Protein AF-A0A938EB25-F1 (afdb_monomer)

Foldseek 3Di:
DDDDDDDPDDDDDADPPRCVVVVVVVVLVVLVVVCVVVVHDSLVSQLLVFAAAQAADPVLQGDHDGCSLVVSVVVCVVVVNDDPPVSNPDDRHDDDDPSCPPVRVVRGDHNPVPD

Nearest PDB structures (foldseek):
  3hrd-assembly1_E  TM=9.173E-01  e=2.793E-02  Eubacterium barkeri
  6ac4-assembly1_A  TM=7.997E-01  e=2.324E+00  Rattus norvegicus

Structure (mmCIF, N/CA/C/O backbone):
data_AF-A0A938EB25-F1
#
_entry.id   AF-A0A938EB25-F1
#
loop_
_atom_site.group_PDB
_atom_site.id
_atom_site.type_symbol
_atom_site.label_atom_id
_atom_site.label_alt_id
_atom_site.label_comp_id
_atom_site.label_asym_id
_atom_site.label_entity_id
_atom_site.label_seq_id
_atom_site.pdbx_PDB_ins_code
_atom_site.Cartn_x
_atom_site.Cartn_y
_atom_site.Cartn_z
_atom_site.occupancy
_atom_site.B_iso_or_equiv
_atom_site.auth_seq_id
_atom_site.auth_comp_id
_atom_site.auth_asym_id
_atom_site.auth_atom_id
_atom_site.pdbx_PDB_model_num
ATOM 1 N N . ASP A 1 1 ? 1.869 -4.346 -18.289 1.00 83.69 1 ASP A N 1
ATOM 2 C CA . ASP A 1 1 ? 2.468 -3.719 -19.485 1.00 83.69 1 ASP A CA 1
ATOM 3 C C . ASP A 1 1 ? 2.399 -2.208 -19.416 1.00 83.69 1 ASP A C 1
ATOM 5 O O . ASP A 1 1 ? 1.476 -1.669 -18.815 1.00 83.69 1 ASP A O 1
ATOM 9 N N . GLY A 1 2 ? 3.382 -1.531 -20.004 1.00 86.81 2 GLY A N 1
ATOM 10 C CA . GLY A 1 2 ? 3.426 -0.075 -20.105 1.00 86.81 2 GLY A CA 1
ATOM 11 C C . GLY A 1 2 ? 3.926 0.334 -21.485 1.00 86.81 2 GLY A C 1
ATOM 12 O O . GLY A 1 2 ? 4.843 -0.287 -22.016 1.00 86.81 2 GLY A O 1
ATOM 13 N N . TYR A 1 3 ? 3.323 1.371 -22.063 1.00 91.50 3 TYR A N 1
ATOM 14 C CA . TYR A 1 3 ? 3.666 1.880 -23.391 1.00 91.50 3 TYR A CA 1
ATOM 15 C C . TYR A 1 3 ? 4.070 3.348 -23.297 1.00 91.50 3 TYR A C 1
ATOM 17 O O . TYR A 1 3 ? 3.422 4.133 -22.604 1.00 91.50 3 TYR A O 1
ATOM 25 N N . VAL A 1 4 ? 5.119 3.728 -24.025 1.00 90.19 4 VAL A N 1
ATOM 26 C CA . VAL A 1 4 ? 5.523 5.129 -24.179 1.00 90.19 4 VAL A CA 1
ATOM 27 C C . VAL A 1 4 ? 4.975 5.633 -25.506 1.00 90.19 4 VAL A C 1
ATOM 29 O O . VAL A 1 4 ? 5.327 5.117 -26.564 1.00 90.19 4 VAL A O 1
ATOM 32 N N . VAL A 1 5 ? 4.100 6.636 -25.451 1.00 91.56 5 VAL A N 1
ATOM 33 C CA . VAL A 1 5 ? 3.446 7.197 -26.638 1.00 91.56 5 VAL A CA 1
ATOM 34 C C . VAL A 1 5 ? 4.033 8.569 -26.935 1.00 91.56 5 VAL A C 1
ATOM 36 O O . VAL A 1 5 ? 3.928 9.492 -26.127 1.00 91.56 5 VAL A O 1
ATOM 39 N N . PHE A 1 6 ? 4.646 8.708 -28.110 1.00 91.69 6 PHE A N 1
ATOM 40 C CA . PHE A 1 6 ? 5.127 9.996 -28.597 1.00 91.69 6 PHE A CA 1
ATOM 41 C C . PHE A 1 6 ? 3.947 10.873 -29.038 1.00 91.69 6 PHE A C 1
ATOM 43 O O . PHE A 1 6 ? 3.029 10.404 -29.708 1.00 91.69 6 PHE A O 1
ATOM 50 N N . THR A 1 7 ? 3.970 12.155 -28.671 1.00 93.44 7 THR A N 1
ATOM 51 C CA . THR A 1 7 ? 2.941 13.130 -29.064 1.00 93.44 7 THR A CA 1
ATOM 52 C C . THR A 1 7 ? 3.598 14.430 -29.516 1.00 93.44 7 THR A C 1
ATOM 54 O O . THR A 1 7 ? 4.749 14.687 -29.182 1.00 93.44 7 THR A O 1
ATOM 57 N N . ASN A 1 8 ? 2.853 15.297 -30.205 1.00 96.12 8 ASN A N 1
ATOM 58 C CA . ASN A 1 8 ? 3.338 16.610 -30.659 1.00 96.12 8 ASN A CA 1
ATOM 59 C C . ASN A 1 8 ? 3.528 17.643 -29.523 1.00 96.12 8 ASN A C 1
ATOM 61 O O . ASN A 1 8 ? 3.598 18.842 -29.782 1.00 96.12 8 ASN A O 1
ATOM 65 N N . ARG A 1 9 ? 3.552 17.212 -28.256 1.00 91.38 9 ARG A N 1
ATOM 66 C CA . ARG A 1 9 ? 3.835 18.078 -27.103 1.00 91.38 9 ARG A CA 1
ATOM 67 C C . ARG A 1 9 ? 5.333 18.103 -26.807 1.00 91.38 9 ARG A C 1
ATOM 69 O O . ARG A 1 9 ? 6.066 17.199 -27.198 1.00 91.38 9 ARG A O 1
ATOM 76 N N . VAL A 1 10 ? 5.774 19.132 -26.079 1.00 90.62 10 VAL A N 1
ATOM 77 C CA . VAL A 1 10 ? 7.162 19.234 -25.600 1.00 90.62 10 VAL A CA 1
ATOM 78 C C . VAL A 1 10 ? 7.532 17.956 -24.825 1.00 90.62 10 VAL A C 1
ATOM 80 O O . VAL A 1 10 ? 6.744 17.536 -23.969 1.00 90.62 10 VAL A O 1
ATOM 83 N N . PRO A 1 11 ? 8.695 17.332 -25.105 1.00 86.69 11 PRO A N 1
ATOM 84 C CA . PRO A 1 11 ? 9.125 16.120 -24.417 1.00 86.69 11 PRO A CA 1
ATOM 85 C C . PRO A 1 11 ? 9.117 16.290 -22.897 1.00 86.69 11 PRO A C 1
ATOM 87 O O . PRO A 1 11 ? 9.643 17.263 -22.360 1.00 86.69 11 PRO A O 1
ATOM 90 N N . THR A 1 12 ? 8.503 15.334 -22.201 1.00 86.81 12 THR A N 1
ATOM 91 C CA . THR A 1 12 ? 8.465 15.323 -20.734 1.00 86.81 12 THR A CA 1
ATOM 92 C C . THR A 1 12 ? 9.771 14.754 -20.182 1.00 86.81 12 THR A C 1
ATOM 94 O O . THR A 1 12 ? 10.339 13.825 -20.755 1.00 86.81 12 THR A O 1
ATOM 97 N N . THR A 1 13 ? 10.249 15.310 -19.069 1.00 87.44 13 THR A N 1
ATOM 98 C CA . THR A 1 13 ? 11.469 14.865 -18.379 1.00 87.44 13 THR A CA 1
ATOM 99 C C . THR A 1 13 ? 11.124 14.205 -17.040 1.00 87.44 13 THR A C 1
ATOM 101 O O . THR A 1 13 ? 9.959 14.147 -16.639 1.00 87.44 13 THR A O 1
ATOM 104 N N . ALA A 1 14 ? 12.132 13.681 -16.338 1.00 89.12 14 ALA A N 1
ATOM 105 C CA . ALA A 1 14 ? 11.934 13.094 -15.020 1.00 89.12 14 ALA A CA 1
ATOM 106 C C . ALA A 1 14 ? 11.386 14.125 -14.017 1.00 89.12 14 ALA A C 1
ATOM 108 O O . ALA A 1 14 ? 11.942 15.207 -13.840 1.00 89.12 14 ALA A O 1
ATOM 109 N N . MET A 1 15 ? 10.319 13.746 -13.314 1.00 89.62 15 MET A N 1
ATOM 110 C CA . MET A 1 15 ? 9.805 14.464 -12.148 1.00 89.62 15 MET A CA 1
ATOM 111 C C . MET A 1 15 ? 10.085 13.666 -10.873 1.00 89.62 15 MET A C 1
ATOM 113 O O . MET A 1 15 ? 10.393 12.471 -10.923 1.00 89.62 15 MET A O 1
ATOM 117 N N . ARG A 1 16 ? 9.958 14.319 -9.710 1.00 91.50 16 ARG A N 1
ATOM 118 C CA . ARG A 1 16 ? 10.127 13.667 -8.405 1.00 91.50 16 ARG A CA 1
ATOM 119 C C . ARG A 1 16 ? 9.249 12.413 -8.322 1.00 91.50 16 ARG A C 1
ATOM 121 O O . ARG A 1 16 ? 8.044 12.482 -8.543 1.00 91.50 16 ARG A O 1
ATOM 128 N N . GLY A 1 17 ? 9.872 11.284 -7.990 1.00 86.06 17 GLY A N 1
ATOM 129 C CA . GLY A 1 17 ? 9.208 9.982 -7.926 1.00 86.06 17 GLY A CA 1
ATOM 130 C C . GLY A 1 17 ? 9.286 9.157 -9.212 1.00 86.06 17 GLY A C 1
ATOM 131 O O . GLY A 1 17 ? 8.803 8.038 -9.197 1.00 86.06 17 GLY A O 1
ATOM 132 N N . PHE A 1 18 ? 9.889 9.653 -10.303 1.00 89.81 18 PHE A N 1
ATOM 133 C CA . PHE A 1 18 ? 10.239 8.861 -11.499 1.00 89.81 18 PHE A CA 1
ATOM 134 C C . PHE A 1 18 ? 9.102 7.964 -12.039 1.00 89.81 18 PHE A C 1
ATOM 136 O O . PHE A 1 18 ? 9.317 6.811 -12.398 1.00 89.81 18 PHE A O 1
ATOM 143 N N . GLY A 1 19 ? 7.869 8.480 -12.075 1.00 86.19 19 GLY A N 1
ATOM 144 C CA . GLY A 1 19 ? 6.694 7.738 -12.554 1.00 86.19 19 GLY A CA 1
ATOM 145 C C . GLY A 1 19 ? 6.044 6.802 -11.526 1.00 86.19 19 GLY A C 1
ATOM 146 O O . GLY A 1 19 ? 4.935 6.335 -11.761 1.00 86.19 19 GLY A O 1
ATOM 147 N N . VAL A 1 20 ? 6.653 6.592 -10.354 1.00 89.38 20 VAL A N 1
ATOM 148 C CA . VAL A 1 20 ? 6.047 5.815 -9.259 1.00 89.38 20 VAL A CA 1
ATOM 149 C C . VAL A 1 20 ? 4.726 6.446 -8.825 1.00 89.38 20 VAL A C 1
ATOM 151 O O . VAL A 1 20 ? 3.741 5.742 -8.662 1.00 89.38 20 VAL A O 1
ATOM 154 N N . THR A 1 21 ? 4.656 7.776 -8.732 1.00 89.31 21 THR A N 1
ATOM 155 C CA . THR A 1 21 ? 3.455 8.488 -8.266 1.00 89.31 21 THR A CA 1
ATOM 156 C C . THR A 1 21 ? 2.212 8.201 -9.111 1.00 89.31 21 THR A C 1
ATOM 158 O O . THR A 1 21 ? 1.134 8.005 -8.554 1.00 89.31 21 THR A O 1
ATOM 161 N N . SER A 1 22 ? 2.329 8.160 -10.443 1.00 90.44 22 SER A N 1
ATOM 162 C CA . SER A 1 22 ? 1.181 7.896 -11.323 1.00 90.44 22 SER A CA 1
ATOM 163 C C . SER A 1 22 ? 0.715 6.444 -11.230 1.00 90.44 22 SER A C 1
ATOM 165 O O . SER A 1 22 ? -0.491 6.186 -11.235 1.00 90.44 22 SER A O 1
ATOM 167 N N . VAL A 1 23 ? 1.652 5.501 -11.094 1.00 91.25 23 VAL A N 1
ATOM 168 C CA . VAL A 1 23 ? 1.339 4.082 -10.886 1.00 91.25 23 VAL A CA 1
ATOM 169 C C . VAL A 1 23 ? 0.699 3.877 -9.515 1.00 91.25 23 VAL A C 1
ATOM 171 O O . VAL A 1 23 ? -0.392 3.322 -9.441 1.00 91.25 23 VAL A O 1
ATOM 174 N N . SER A 1 24 ? 1.304 4.399 -8.444 1.00 90.25 24 SER A N 1
ATOM 175 C CA . SER A 1 24 ? 0.761 4.330 -7.084 1.00 90.25 24 SER A CA 1
ATOM 176 C C . SER A 1 24 ? -0.638 4.935 -7.000 1.00 90.25 24 SER A C 1
ATOM 178 O O .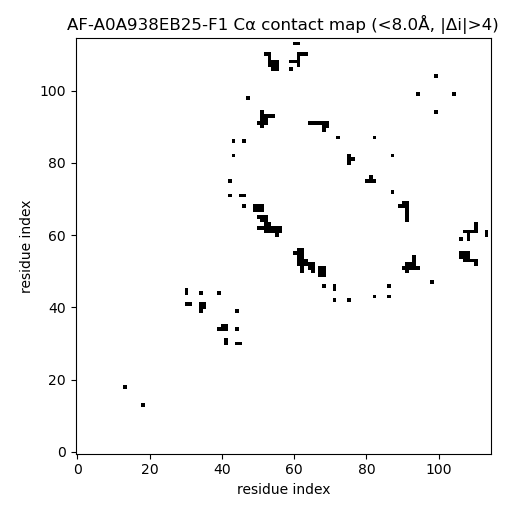 SER A 1 24 ? -1.530 4.305 -6.446 1.00 90.25 24 SER A O 1
ATOM 180 N N . PHE A 1 25 ? -0.875 6.105 -7.605 1.00 92.81 25 PHE A N 1
ATOM 181 C CA . PHE A 1 25 ? -2.210 6.707 -7.651 1.00 92.81 25 PHE A CA 1
ATOM 182 C C . PHE A 1 25 ? -3.232 5.807 -8.357 1.00 92.81 25 PHE A C 1
ATOM 184 O O . PHE A 1 25 ? -4.354 5.644 -7.875 1.00 92.81 25 PHE A O 1
ATOM 191 N N . SER A 1 26 ? -2.845 5.209 -9.487 1.00 92.94 26 SER A N 1
ATOM 192 C CA . SER A 1 26 ? -3.718 4.313 -10.250 1.00 92.94 26 SER A CA 1
ATOM 193 C C . SER A 1 26 ? -4.070 3.061 -9.442 1.00 92.94 26 SER A C 1
ATOM 195 O O . SER A 1 26 ? -5.244 2.698 -9.362 1.00 92.94 26 SER A O 1
AT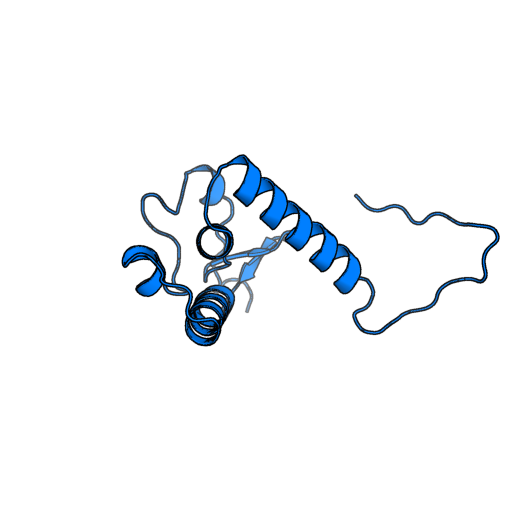OM 197 N N . THR A 1 27 ? -3.080 2.448 -8.788 1.00 92.94 27 THR A N 1
ATOM 198 C CA . THR A 1 27 ? -3.264 1.273 -7.926 1.00 92.94 27 THR A CA 1
ATOM 199 C C . THR A 1 27 ? -4.133 1.591 -6.710 1.00 92.94 27 THR A C 1
ATOM 201 O O . THR A 1 27 ? -5.097 0.876 -6.453 1.00 92.94 27 THR A O 1
ATOM 204 N N . GLU A 1 28 ? -3.863 2.683 -5.992 1.00 92.88 28 GLU A N 1
ATOM 205 C CA . GLU A 1 28 ? -4.656 3.090 -4.823 1.00 92.88 28 GLU A CA 1
ATOM 206 C C . GLU A 1 28 ? -6.105 3.417 -5.196 1.00 92.88 28 GLU A C 1
ATOM 208 O O . GLU A 1 28 ? -7.041 2.991 -4.519 1.00 92.88 28 GLU A O 1
ATOM 213 N N . THR A 1 29 ? -6.307 4.114 -6.318 1.00 95.00 29 THR A N 1
ATOM 214 C CA . THR A 1 29 ? -7.650 4.402 -6.838 1.00 95.00 29 THR A CA 1
ATOM 215 C C . THR A 1 29 ? -8.387 3.111 -7.182 1.00 95.00 29 THR A C 1
ATOM 217 O O . THR A 1 29 ? -9.575 2.980 -6.884 1.00 95.00 29 THR A O 1
ATOM 220 N N . HIS A 1 30 ? -7.698 2.147 -7.797 1.00 95.31 30 HIS A N 1
ATOM 221 C CA . HIS A 1 30 ? -8.274 0.845 -8.105 1.00 95.31 30 HIS A CA 1
ATOM 222 C C . HIS A 1 30 ? -8.670 0.088 -6.831 1.00 95.31 30 HIS A C 1
ATOM 224 O O . HIS A 1 30 ? -9.802 -0.379 -6.742 1.00 95.31 30 HIS A O 1
ATOM 230 N N . MET A 1 31 ? -7.801 0.044 -5.814 1.00 94.81 31 MET A N 1
ATOM 231 C CA . MET A 1 31 ? -8.118 -0.585 -4.526 1.00 94.81 31 MET A CA 1
ATOM 232 C C . MET A 1 31 ? -9.348 0.038 -3.864 1.00 94.81 31 MET A C 1
ATOM 234 O O . MET A 1 31 ? -10.234 -0.685 -3.418 1.00 94.81 31 MET A O 1
ATOM 238 N N . THR A 1 32 ? -9.450 1.370 -3.856 1.00 95.31 32 THR A N 1
ATOM 239 C CA . THR A 1 32 ? -10.630 2.068 -3.330 1.00 95.31 32 THR A CA 1
ATOM 240 C C . THR A 1 32 ? -11.905 1.702 -4.100 1.00 95.31 32 THR A C 1
ATOM 242 O O . THR A 1 32 ? -12.940 1.467 -3.481 1.00 95.31 32 THR A O 1
ATOM 245 N N . ARG A 1 33 ? -11.855 1.606 -5.436 1.00 96.06 33 ARG A N 1
ATOM 246 C CA . ARG A 1 33 ? -13.021 1.199 -6.243 1.00 96.06 33 ARG A CA 1
ATOM 247 C C . ARG A 1 33 ? -13.458 -0.232 -5.942 1.00 96.06 33 ARG A C 1
ATOM 249 O O . ARG A 1 33 ? -14.649 -0.464 -5.782 1.00 96.06 33 ARG A O 1
ATOM 256 N N . VAL A 1 34 ? -12.508 -1.160 -5.832 1.00 96.25 34 VAL A N 1
ATOM 257 C CA . VAL A 1 34 ? -12.791 -2.564 -5.494 1.00 96.25 34 VAL A CA 1
ATOM 258 C C . VAL A 1 34 ? -13.403 -2.677 -4.098 1.00 96.25 34 VAL A C 1
ATOM 260 O O . VAL A 1 34 ? -14.396 -3.376 -3.932 1.00 96.25 34 VAL A O 1
ATOM 263 N N . ALA A 1 35 ? -12.859 -1.965 -3.107 1.00 95.31 35 ALA A N 1
ATOM 264 C CA . ALA A 1 35 ? -13.410 -1.952 -1.753 1.00 95.31 35 ALA A CA 1
ATOM 265 C C . ALA A 1 35 ? -14.869 -1.461 -1.736 1.00 95.31 35 ALA A C 1
ATOM 267 O O . ALA A 1 35 ? -15.727 -2.116 -1.147 1.00 95.31 35 ALA A O 1
ATOM 268 N N . ASN A 1 36 ? -15.161 -0.371 -2.457 1.00 95.38 36 ASN A N 1
ATOM 269 C CA . ASN A 1 36 ? -16.518 0.166 -2.574 1.00 95.38 36 ASN A CA 1
ATOM 270 C C . ASN A 1 36 ? -17.485 -0.826 -3.239 1.00 95.38 36 ASN A C 1
ATOM 272 O O . ASN A 1 36 ? -18.601 -0.987 -2.758 1.00 95.38 36 ASN A O 1
ATOM 276 N N . GLU A 1 37 ? -17.063 -1.495 -4.316 1.00 96.44 37 GLU A N 1
ATOM 277 C CA . GLU A 1 37 ? -17.895 -2.479 -5.025 1.00 96.44 37 GLU A CA 1
ATOM 278 C C . GLU A 1 37 ? -18.201 -3.707 -4.156 1.00 96.44 37 GLU A C 1
ATOM 280 O O . GLU A 1 37 ? -19.310 -4.231 -4.169 1.00 96.44 37 GLU A O 1
ATOM 285 N N . LEU A 1 38 ? -17.227 -4.150 -3.357 1.00 94.69 38 LEU A N 1
ATOM 286 C CA . LEU A 1 38 ? -17.392 -5.274 -2.435 1.00 94.69 38 LEU A CA 1
ATOM 287 C C . LEU A 1 38 ? -18.106 -4.890 -1.128 1.00 94.69 38 LEU A C 1
ATOM 289 O O . LEU A 1 38 ? -18.384 -5.771 -0.315 1.00 94.69 38 LEU A O 1
ATOM 293 N N . GLY A 1 39 ? -18.376 -3.600 -0.898 1.00 94.12 39 GLY A N 1
ATOM 294 C CA . GLY A 1 39 ? -18.943 -3.100 0.357 1.00 94.12 39 GLY A CA 1
ATOM 295 C C . GLY A 1 39 ? -18.023 -3.291 1.570 1.00 94.12 39 GLY A C 1
ATOM 296 O O . GLY A 1 39 ? -18.509 -3.396 2.693 1.00 94.12 39 GLY A O 1
ATOM 297 N N . ILE A 1 40 ? -16.708 -3.374 1.348 1.00 93.25 40 ILE A N 1
ATOM 298 C CA . ILE A 1 40 ? -15.691 -3.544 2.395 1.00 93.25 40 ILE A CA 1
ATOM 299 C C . ILE A 1 40 ? -15.109 -2.172 2.738 1.00 93.25 40 ILE A C 1
ATOM 301 O O . ILE A 1 40 ? -14.880 -1.347 1.850 1.00 93.25 40 ILE A O 1
ATOM 305 N N . ASP A 1 41 ? -14.823 -1.930 4.018 1.00 93.75 41 ASP A N 1
ATOM 306 C CA . ASP A 1 41 ? -14.136 -0.712 4.437 1.00 93.75 41 ASP A CA 1
ATOM 307 C C . ASP A 1 41 ? -12.762 -0.571 3.753 1.00 93.75 41 ASP A C 1
ATOM 309 O O . ASP A 1 41 ? -12.006 -1.528 3.569 1.00 93.75 41 ASP A O 1
ATOM 313 N N . GLN A 1 42 ? -12.423 0.653 3.358 1.00 93.44 42 GLN A N 1
ATOM 314 C CA . GLN A 1 42 ? -11.226 0.917 2.566 1.00 93.44 42 GLN A CA 1
ATOM 315 C C . GLN A 1 42 ? -9.923 0.753 3.361 1.00 93.44 42 GLN A C 1
ATOM 317 O O . GLN A 1 42 ? -8.877 0.481 2.761 1.00 93.44 42 GLN A O 1
ATOM 322 N N . VAL A 1 43 ? -9.951 0.949 4.680 1.00 93.44 43 VAL A N 1
ATOM 323 C CA . VAL A 1 43 ? -8.797 0.734 5.562 1.00 93.44 43 VAL A CA 1
ATOM 324 C C . VAL A 1 43 ? -8.635 -0.759 5.828 1.00 93.44 43 VAL A C 1
ATOM 326 O O . VAL A 1 43 ? -7.530 -1.286 5.693 1.00 93.44 43 VAL A O 1
ATOM 329 N N . GLU A 1 44 ? -9.732 -1.467 6.094 1.00 93.06 44 GLU A N 1
ATOM 330 C CA . GLU A 1 44 ? -9.729 -2.928 6.236 1.00 93.06 44 GLU A CA 1
ATOM 331 C C . GLU A 1 44 ? -9.223 -3.628 4.971 1.00 93.06 44 GLU A C 1
ATOM 333 O O . GLU A 1 44 ? -8.367 -4.514 5.038 1.00 93.06 44 GLU A O 1
ATOM 338 N N . PHE A 1 45 ? -9.689 -3.189 3.798 1.00 94.12 45 PHE A N 1
ATOM 339 C CA . PHE A 1 45 ? -9.246 -3.730 2.518 1.00 94.12 45 PHE A CA 1
ATOM 340 C C . PHE A 1 45 ? -7.737 -3.536 2.317 1.00 94.12 45 PHE A C 1
ATOM 342 O O . PHE A 1 45 ? -7.051 -4.447 1.848 1.00 94.12 45 PHE A O 1
ATOM 349 N N . ARG A 1 46 ? -7.189 -2.387 2.728 1.00 94.12 46 ARG A N 1
ATOM 350 C CA . ARG A 1 46 ? -5.739 -2.143 2.696 1.00 94.12 46 ARG A CA 1
ATOM 351 C C . ARG A 1 46 ? -4.983 -3.035 3.672 1.00 94.12 46 ARG A C 1
ATOM 353 O O . ARG A 1 46 ? -3.958 -3.580 3.288 1.00 94.12 46 ARG A O 1
ATOM 360 N N . LEU A 1 47 ? -5.486 -3.240 4.889 1.00 93.62 47 LEU A N 1
ATOM 361 C CA . LEU A 1 47 ? -4.854 -4.133 5.870 1.00 93.62 47 LEU A CA 1
ATOM 362 C C . LEU A 1 47 ? -4.857 -5.594 5.412 1.00 93.62 47 LEU A C 1
ATOM 364 O O . LEU A 1 47 ? -3.864 -6.302 5.587 1.00 93.62 47 LEU A O 1
ATOM 368 N N . LYS A 1 48 ? -5.936 -6.038 4.762 1.00 91.06 48 LYS A N 1
ATOM 369 C CA . LYS A 1 48 ? -6.028 -7.384 4.187 1.00 91.06 48 LYS A CA 1
ATOM 370 C C . LYS A 1 48 ? -4.975 -7.622 3.098 1.00 91.06 48 LYS A C 1
ATOM 372 O O . LYS A 1 48 ? -4.385 -8.699 3.057 1.00 91.06 48 LYS A O 1
ATOM 377 N N . ASN A 1 49 ? -4.709 -6.611 2.270 1.00 91.62 49 ASN A N 1
ATOM 378 C CA . ASN A 1 49 ? -3.741 -6.667 1.167 1.00 91.62 49 ASN A CA 1
ATOM 379 C C . ASN A 1 49 ? -2.348 -6.107 1.524 1.00 91.62 49 ASN A C 1
ATOM 381 O O . ASN A 1 49 ? -1.483 -6.013 0.658 1.00 91.62 49 ASN A O 1
ATOM 385 N N . ALA A 1 50 ? -2.109 -5.715 2.779 1.00 92.44 50 ALA A N 1
ATOM 386 C CA . ALA A 1 50 ? -0.845 -5.118 3.197 1.00 92.44 50 ALA A CA 1
ATOM 387 C C . ALA A 1 50 ? 0.296 -6.142 3.161 1.00 92.44 50 ALA A C 1
ATOM 389 O O . ALA A 1 50 ? 0.131 -7.271 3.634 1.00 92.44 50 ALA A O 1
ATOM 390 N N . ASN A 1 51 ? 1.457 -5.717 2.653 1.00 91.44 51 ASN A N 1
ATOM 391 C CA . ASN A 1 51 ? 2.662 -6.543 2.583 1.00 91.44 51 ASN A CA 1
ATOM 392 C C . ASN A 1 51 ? 3.154 -6.948 3.978 1.00 91.44 51 ASN A C 1
ATOM 394 O O . ASN A 1 51 ? 3.133 -6.147 4.921 1.00 91.44 51 ASN A O 1
ATOM 398 N N . ARG A 1 52 ? 3.646 -8.181 4.078 1.00 91.31 52 ARG A N 1
ATOM 399 C CA . ARG A 1 52 ? 4.201 -8.794 5.287 1.00 91.31 52 ARG A CA 1
ATOM 400 C C . ARG A 1 52 ? 5.544 -9.452 5.001 1.00 91.31 52 ARG A C 1
ATOM 402 O O . ARG A 1 52 ? 5.959 -9.582 3.852 1.00 91.31 52 ARG A O 1
ATOM 409 N N . ILE A 1 53 ? 6.254 -9.812 6.062 1.00 91.44 53 ILE A N 1
ATOM 410 C CA . ILE A 1 53 ? 7.543 -10.500 5.957 1.00 91.44 53 ILE A CA 1
ATOM 411 C C . ILE A 1 53 ? 7.352 -11.801 5.165 1.00 91.44 53 ILE A C 1
ATOM 413 O O . ILE A 1 53 ? 6.449 -12.576 5.476 1.00 91.44 53 ILE A O 1
ATOM 417 N N . GLY A 1 54 ? 8.206 -12.028 4.165 1.00 88.12 54 GLY A N 1
ATOM 418 C CA . GLY A 1 54 ? 8.151 -13.203 3.285 1.00 88.12 54 GLY A CA 1
ATOM 419 C C . GLY A 1 54 ? 7.307 -13.025 2.022 1.00 88.12 54 GLY A C 1
ATOM 420 O O . GLY A 1 54 ? 7.458 -13.811 1.092 1.00 88.12 54 GLY A O 1
ATOM 421 N N . ASP A 1 55 ? 6.483 -11.978 1.930 1.00 89.31 55 ASP A N 1
ATOM 422 C CA . ASP A 1 55 ? 5.786 -11.659 0.680 1.00 89.31 55 ASP A CA 1
ATOM 423 C C . ASP A 1 55 ? 6.793 -11.298 -0.412 1.00 89.31 55 ASP A C 1
ATOM 425 O O . ASP A 1 55 ? 7.759 -10.579 -0.153 1.00 89.31 55 ASP A O 1
ATOM 429 N N . THR A 1 56 ? 6.557 -11.731 -1.649 1.00 89.75 56 THR A N 1
ATOM 430 C CA . THR A 1 56 ? 7.401 -11.330 -2.780 1.00 89.75 56 THR A CA 1
ATOM 431 C C . THR A 1 56 ? 6.849 -10.116 -3.518 1.00 89.75 56 THR A C 1
ATOM 433 O O . THR A 1 56 ? 5.661 -10.032 -3.829 1.00 89.75 56 THR A O 1
ATOM 436 N N . SER A 1 57 ? 7.737 -9.190 -3.873 1.00 87.56 57 SER A N 1
ATOM 437 C CA . SER A 1 57 ? 7.463 -8.155 -4.873 1.00 87.56 57 SER A CA 1
ATOM 438 C C . SER A 1 57 ? 7.206 -8.771 -6.262 1.00 87.56 57 SER A C 1
ATOM 44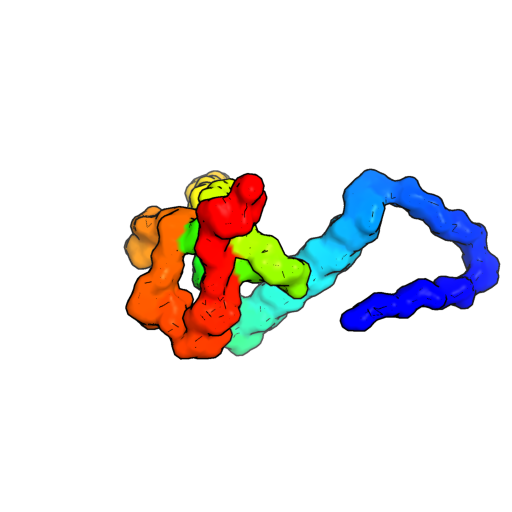0 O O . SER A 1 57 ? 7.587 -9.918 -6.503 1.00 87.56 57 SER A O 1
ATOM 442 N N . PRO A 1 58 ? 6.663 -8.012 -7.236 1.00 84.62 58 PRO A N 1
ATOM 443 C CA . PRO A 1 58 ? 6.458 -8.504 -8.606 1.00 84.62 58 PRO A CA 1
ATOM 444 C C . PRO A 1 58 ? 7.729 -9.013 -9.307 1.00 84.62 58 PRO A C 1
ATOM 446 O O . PRO A 1 58 ? 7.638 -9.741 -10.289 1.00 84.62 58 PRO A O 1
ATOM 449 N N . ASN A 1 59 ? 8.907 -8.639 -8.799 1.00 87.25 59 ASN A N 1
ATOM 450 C CA . ASN A 1 59 ? 10.203 -9.070 -9.318 1.00 87.25 59 ASN A CA 1
ATOM 451 C C . ASN A 1 59 ? 10.747 -10.319 -8.596 1.00 87.25 59 ASN A C 1
ATOM 453 O O . ASN A 1 59 ? 11.895 -10.689 -8.816 1.00 87.25 59 ASN A O 1
ATOM 457 N N . GLY A 1 60 ? 9.965 -10.933 -7.700 1.00 85.69 60 GLY A N 1
ATOM 458 C CA . GLY A 1 60 ? 10.343 -12.126 -6.936 1.00 85.69 60 GLY A CA 1
ATOM 459 C C . GLY A 1 60 ? 11.177 -11.860 -5.680 1.00 85.69 60 GLY A C 1
ATOM 460 O O . GLY A 1 60 ? 11.556 -12.803 -5.002 1.00 85.69 60 GLY A O 1
ATOM 461 N N . ILE A 1 61 ? 11.459 -10.598 -5.342 1.00 88.06 61 ILE A N 1
ATOM 462 C CA . ILE A 1 61 ? 12.248 -10.254 -4.146 1.00 88.06 61 ILE A CA 1
ATOM 463 C C . ILE A 1 61 ? 11.353 -10.308 -2.908 1.00 88.06 61 ILE A C 1
ATOM 465 O O . ILE A 1 61 ? 10.348 -9.591 -2.871 1.00 88.06 61 ILE A O 1
ATOM 469 N N . ALA A 1 62 ? 11.742 -11.099 -1.907 1.00 90.69 62 ALA A N 1
ATOM 470 C CA . ALA A 1 62 ? 11.046 -11.205 -0.626 1.00 90.69 62 ALA A CA 1
ATOM 471 C C . ALA A 1 62 ? 11.209 -9.940 0.242 1.00 90.69 62 ALA A C 1
ATOM 473 O O . ALA A 1 62 ? 12.305 -9.395 0.388 1.00 90.69 62 ALA A O 1
ATOM 474 N N . TYR A 1 63 ? 10.120 -9.483 0.861 1.00 90.06 63 TYR A N 1
ATOM 475 C CA . TYR A 1 63 ? 10.137 -8.380 1.818 1.00 90.06 63 TYR A CA 1
ATOM 476 C C . TYR A 1 63 ? 10.677 -8.845 3.176 1.00 90.06 63 TYR A C 1
ATOM 478 O O . TYR A 1 63 ? 10.159 -9.783 3.785 1.00 90.06 63 TYR A O 1
ATOM 486 N N . THR A 1 64 ? 11.695 -8.145 3.678 1.00 89.50 64 THR A N 1
ATOM 487 C CA . THR A 1 64 ? 12.366 -8.460 4.950 1.00 89.50 64 THR A CA 1
ATOM 488 C C . THR A 1 64 ? 11.765 -7.720 6.144 1.00 89.50 64 THR A C 1
ATOM 490 O O . THR A 1 64 ? 11.576 -8.322 7.196 1.00 89.50 64 THR A O 1
ATOM 493 N N . ASP A 1 65 ? 11.435 -6.433 5.992 1.00 90.44 65 ASP A N 1
ATOM 494 C CA . ASP A 1 65 ? 10.851 -5.607 7.059 1.00 90.44 65 ASP A CA 1
ATOM 495 C C . ASP A 1 65 ? 9.838 -4.575 6.513 1.00 90.44 65 ASP A C 1
ATOM 497 O O . ASP A 1 65 ? 10.111 -3.374 6.466 1.00 90.44 65 ASP A O 1
ATOM 501 N N . PRO A 1 66 ? 8.659 -5.013 6.030 1.00 91.50 66 PRO A N 1
ATOM 502 C CA . PRO A 1 66 ? 7.638 -4.097 5.543 1.00 91.50 66 PRO A CA 1
ATOM 503 C C . PRO A 1 66 ? 6.908 -3.398 6.699 1.00 91.50 66 PRO A C 1
ATOM 505 O O . PRO A 1 66 ? 6.422 -4.025 7.642 1.00 91.50 66 PRO A O 1
ATOM 508 N N . SER A 1 67 ? 6.754 -2.078 6.584 1.00 93.56 67 SER A N 1
ATOM 509 C CA . SER A 1 67 ? 6.031 -1.236 7.547 1.00 93.56 67 SER A CA 1
ATOM 510 C C . SER A 1 67 ? 4.560 -1.002 7.182 1.00 93.56 67 SER A C 1
ATOM 512 O O . SER A 1 67 ? 3.872 -0.234 7.848 1.00 93.56 67 SER A O 1
ATOM 514 N N . THR A 1 68 ? 4.044 -1.662 6.143 1.00 92.31 68 THR A N 1
ATOM 515 C CA . THR A 1 68 ? 2.710 -1.382 5.591 1.00 92.31 68 THR A CA 1
ATOM 516 C C . THR A 1 68 ? 1.590 -1.582 6.617 1.00 92.31 68 THR A C 1
ATOM 518 O O . THR A 1 68 ? 0.762 -0.694 6.778 1.00 92.31 68 THR A O 1
ATOM 521 N N . VAL A 1 69 ? 1.589 -2.695 7.360 1.00 94.00 69 VAL A N 1
ATOM 522 C CA . VAL A 1 69 ? 0.590 -2.960 8.417 1.00 94.00 69 VAL A CA 1
ATOM 523 C C . VAL A 1 69 ? 0.610 -1.892 9.526 1.00 94.00 69 VAL A C 1
ATOM 525 O O . VAL A 1 69 ? -0.424 -1.251 9.727 1.00 94.00 69 VAL A O 1
ATOM 528 N N . PRO A 1 70 ? 1.742 -1.634 10.220 1.00 94.69 70 PRO A N 1
ATOM 529 C CA . PRO A 1 70 ? 1.758 -0.659 11.312 1.00 94.69 70 PRO A CA 1
ATOM 530 C C . PRO A 1 70 ? 1.482 0.773 10.841 1.00 94.69 70 PRO A C 1
ATOM 532 O O . PRO A 1 70 ? 0.865 1.542 11.571 1.00 94.69 70 PRO A O 1
ATOM 535 N N . VAL A 1 71 ? 1.887 1.142 9.620 1.00 95.25 71 VAL A N 1
ATOM 536 C CA . VAL A 1 71 ? 1.591 2.474 9.071 1.00 95.25 71 VAL A CA 1
ATOM 537 C C . VAL A 1 71 ? 0.096 2.643 8.810 1.00 95.25 71 VAL A C 1
ATOM 539 O O . VAL A 1 71 ? -0.458 3.685 9.145 1.00 95.25 71 VAL A O 1
ATOM 542 N N . VAL A 1 72 ? -0.583 1.635 8.256 1.00 95.38 72 VAL A N 1
ATOM 543 C CA . VAL A 1 72 ? -2.031 1.721 8.011 1.00 95.38 72 VAL A CA 1
ATOM 544 C C . VAL A 1 72 ? -2.816 1.763 9.326 1.00 95.38 72 VAL A C 1
ATOM 546 O O . VAL A 1 72 ? -3.747 2.557 9.437 1.00 95.38 72 VAL A O 1
ATOM 549 N N . GLN A 1 73 ? -2.414 0.987 10.339 1.00 94.88 73 GLN A N 1
ATOM 550 C CA . GLN A 1 73 ? -3.004 1.067 11.684 1.00 94.88 73 GLN A CA 1
ATOM 551 C C . GLN A 1 73 ? -2.813 2.457 12.307 1.00 94.88 73 GLN A C 1
ATOM 553 O O . GLN A 1 73 ? -3.781 3.061 12.756 1.00 94.88 73 GLN A O 1
ATOM 558 N N . ALA A 1 74 ? -1.599 3.011 12.250 1.00 95.00 74 ALA A N 1
ATOM 559 C CA . ALA A 1 74 ? -1.322 4.346 12.779 1.00 95.00 74 ALA A CA 1
ATOM 560 C C . ALA A 1 74 ? -2.125 5.445 12.061 1.00 95.00 74 ALA A C 1
ATOM 562 O O . ALA A 1 74 ? -2.557 6.411 12.689 1.00 95.00 74 ALA A O 1
ATOM 563 N N . ILE A 1 75 ? -2.345 5.305 10.749 1.00 94.25 75 ILE A N 1
ATOM 564 C CA . ILE A 1 75 ? -3.214 6.214 9.993 1.00 94.25 75 ILE A CA 1
ATOM 565 C C . ILE A 1 75 ? -4.660 6.088 10.473 1.00 94.25 75 ILE A C 1
ATOM 567 O O . ILE A 1 75 ? -5.287 7.119 10.693 1.00 94.25 75 ILE A O 1
ATOM 571 N N . ALA A 1 76 ? -5.174 4.866 10.653 1.00 94.88 76 ALA A N 1
ATOM 572 C CA . ALA A 1 76 ? -6.529 4.627 11.150 1.00 94.88 76 ALA A CA 1
ATOM 573 C C . ALA A 1 76 ? -6.761 5.308 12.507 1.00 94.88 76 ALA A C 1
ATOM 575 O O . ALA A 1 76 ? -7.740 6.035 12.669 1.00 94.88 76 ALA A O 1
ATOM 576 N N . ASP A 1 77 ? -5.807 5.166 13.430 1.00 94.31 77 ASP A N 1
ATOM 577 C CA . ASP A 1 77 ? -5.849 5.825 14.736 1.00 94.31 77 ASP A CA 1
ATOM 578 C C . ASP A 1 77 ? -5.834 7.357 14.599 1.00 94.31 77 ASP A C 1
ATOM 580 O O . ASP A 1 77 ? -6.626 8.052 15.237 1.00 94.31 77 ASP A O 1
ATOM 584 N N . ALA A 1 78 ? -4.977 7.900 13.727 1.00 95.75 78 ALA A N 1
ATOM 585 C CA . ALA A 1 78 ? -4.852 9.344 13.519 1.00 95.75 78 ALA A CA 1
ATOM 586 C C . ALA 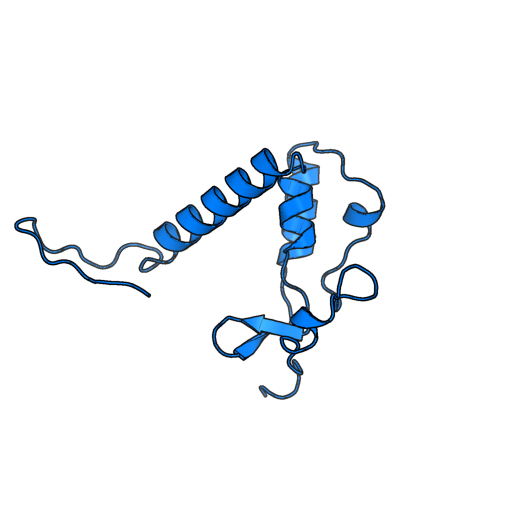A 1 78 ? -6.122 9.993 12.945 1.00 95.75 78 ALA A C 1
ATOM 588 O O . ALA A 1 78 ? -6.372 11.173 13.198 1.00 95.75 78 ALA A O 1
ATOM 589 N N . ILE A 1 79 ? -6.918 9.244 12.177 1.00 94.69 79 ILE A N 1
ATOM 590 C CA . ILE A 1 79 ? -8.187 9.722 11.608 1.00 94.69 79 ILE A CA 1
ATOM 591 C C . ILE A 1 79 ? -9.413 9.327 12.443 1.00 94.69 79 ILE A C 1
ATOM 593 O O . ILE A 1 79 ? -10.531 9.664 12.061 1.00 94.69 79 ILE A O 1
ATOM 597 N N . GLY A 1 80 ? -9.223 8.630 13.570 1.00 92.12 80 GLY A N 1
ATOM 598 C CA . GLY A 1 80 ? -10.311 8.163 14.431 1.00 92.12 80 GLY A CA 1
ATOM 599 C C . GLY A 1 80 ? -11.167 7.050 13.814 1.00 92.12 80 GLY A C 1
ATOM 600 O O . GLY A 1 80 ? -12.339 6.924 14.161 1.00 92.12 80 GLY A O 1
ATOM 601 N N . GLN A 1 81 ? -10.610 6.266 12.886 1.00 91.00 81 GLN A N 1
ATOM 602 C CA . GLN A 1 81 ? -11.296 5.126 12.281 1.00 91.00 81 GLN A CA 1
ATOM 603 C C . GLN A 1 81 ? -11.230 3.924 13.228 1.00 91.00 81 GLN A C 1
ATOM 605 O O . GLN A 1 81 ? -10.152 3.403 13.522 1.00 91.00 81 GLN A O 1
ATOM 610 N N . GLU A 1 82 ? -12.388 3.446 13.679 1.00 90.75 82 GLU A N 1
ATOM 611 C CA . GLU A 1 82 ? -12.460 2.229 14.487 1.00 90.75 82 GLU A CA 1
ATOM 612 C C . GLU A 1 82 ? -12.211 0.992 13.619 1.00 90.75 82 GLU A C 1
ATOM 614 O O . GLU A 1 82 ? -12.857 0.791 12.592 1.00 90.75 82 GLU A O 1
ATOM 619 N N . LEU A 1 83 ? -11.275 0.148 14.055 1.00 90.00 83 LEU A N 1
ATOM 620 C CA . LEU A 1 83 ? -10.931 -1.102 13.385 1.00 90.00 83 LEU A CA 1
ATOM 621 C C . LEU A 1 83 ? -11.436 -2.295 14.204 1.00 90.00 83 LEU A C 1
ATOM 623 O O . LEU A 1 83 ? -11.235 -2.323 15.425 1.00 90.00 83 LEU A O 1
ATOM 627 N N . PRO A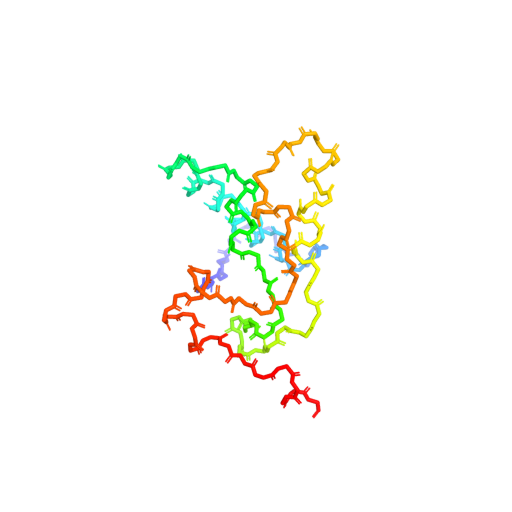 1 84 ? -12.008 -3.329 13.562 1.00 91.06 84 PRO A N 1
ATOM 628 C CA . PRO A 1 84 ? -12.311 -4.586 14.233 1.00 91.06 84 PRO A CA 1
ATOM 629 C C . PRO A 1 84 ? -11.076 -5.185 14.921 1.00 91.06 84 PRO A C 1
ATOM 631 O O . PRO A 1 84 ? -9.944 -5.036 14.452 1.00 91.06 84 PRO A O 1
ATOM 634 N N . ALA A 1 85 ? -11.294 -5.926 16.012 1.00 88.31 85 ALA A N 1
ATOM 635 C CA . ALA A 1 85 ? -10.220 -6.448 16.864 1.00 88.31 85 ALA A CA 1
ATOM 636 C C . ALA A 1 85 ? -9.140 -7.230 16.089 1.00 88.31 85 ALA A C 1
ATOM 638 O O . ALA A 1 85 ? -7.955 -7.061 16.364 1.00 88.31 85 ALA A O 1
ATOM 639 N N . GLY A 1 86 ? -9.533 -8.019 15.081 1.00 88.19 86 GLY A N 1
ATOM 640 C CA . GLY A 1 86 ? -8.592 -8.783 14.252 1.00 88.19 86 GLY A CA 1
ATOM 641 C C . GLY A 1 86 ? -7.652 -7.918 13.405 1.00 88.19 86 GLY A C 1
ATOM 642 O O . GLY A 1 86 ? -6.511 -8.301 13.164 1.00 88.19 86 GLY A O 1
ATOM 643 N N . TYR A 1 87 ? -8.091 -6.728 12.989 1.00 89.19 87 TYR A N 1
ATOM 644 C CA . TYR A 1 87 ? -7.251 -5.784 12.252 1.00 89.19 87 TYR A CA 1
ATOM 645 C C . TYR A 1 87 ? -6.346 -4.969 13.179 1.00 89.19 87 TYR A C 1
ATOM 647 O O . TYR A 1 87 ? -5.245 -4.606 12.771 1.00 89.19 87 TYR A O 1
ATOM 655 N N . ARG A 1 88 ? -6.752 -4.731 14.435 1.00 88.56 88 ARG A N 1
ATOM 656 C CA . ARG A 1 88 ? -5.904 -4.075 15.448 1.00 88.56 88 ARG A CA 1
ATOM 657 C C . ARG A 1 88 ? -4.753 -4.947 15.932 1.00 88.56 88 ARG A C 1
ATOM 659 O O . ARG A 1 88 ? -3.675 -4.436 16.203 1.00 88.56 88 ARG A O 1
ATOM 666 N N . THR A 1 89 ? -4.963 -6.255 16.041 1.00 90.94 89 THR A N 1
ATOM 667 C CA . THR A 1 89 ? -3.911 -7.197 16.457 1.00 90.94 89 THR A CA 1
ATOM 668 C C . THR A 1 89 ? -3.027 -7.653 15.299 1.00 90.94 89 THR A C 1
ATOM 670 O O . THR A 1 89 ? -2.067 -8.394 15.513 1.00 90.94 89 THR A O 1
ATOM 673 N N . MET A 1 90 ? -3.329 -7.220 14.070 1.00 90.94 90 MET A N 1
ATOM 674 C CA . MET A 1 90 ? -2.554 -7.574 12.890 1.00 90.94 90 MET A CA 1
ATOM 675 C C . MET A 1 90 ? -1.125 -7.037 13.005 1.00 90.94 90 MET A C 1
ATOM 677 O O . MET A 1 90 ? -0.890 -5.912 13.438 1.00 90.94 90 MET A O 1
ATOM 681 N N . THR A 1 91 ? -0.160 -7.851 12.590 1.00 91.94 91 THR A N 1
ATOM 682 C CA . THR A 1 91 ? 1.262 -7.500 12.603 1.00 91.94 91 THR A CA 1
ATOM 683 C C . THR A 1 91 ? 1.872 -7.719 11.222 1.00 91.94 91 THR A C 1
ATOM 685 O O . THR A 1 91 ? 1.251 -8.301 10.332 1.00 91.94 91 THR A O 1
ATOM 688 N N . ARG A 1 92 ? 3.114 -7.260 11.036 1.00 89.56 92 ARG A N 1
ATOM 689 C CA . ARG A 1 92 ? 3.885 -7.489 9.802 1.00 89.56 92 ARG A CA 1
ATOM 690 C C . ARG A 1 92 ? 4.407 -8.923 9.645 1.00 89.56 92 ARG A C 1
ATOM 692 O O . ARG A 1 92 ? 5.053 -9.211 8.643 1.00 89.56 92 ARG A O 1
ATOM 699 N N . HIS A 1 93 ? 4.186 -9.792 10.632 1.00 90.44 93 HIS A N 1
ATOM 700 C CA . HIS A 1 93 ? 4.614 -11.189 10.575 1.00 90.44 93 HIS A CA 1
ATOM 701 C C . HIS A 1 93 ? 3.906 -11.947 9.436 1.00 90.44 93 HIS A C 1
ATOM 703 O O . HIS A 1 93 ? 2.855 -11.487 8.976 1.00 90.44 93 HIS A O 1
ATOM 709 N N . PRO A 1 94 ? 4.477 -13.068 8.955 1.00 86.75 94 PRO A N 1
ATOM 710 C CA . PRO A 1 94 ? 3.912 -13.839 7.847 1.00 86.75 94 PRO A CA 1
ATOM 711 C C . PRO A 1 94 ? 2.413 -14.134 8.015 1.00 86.75 94 PRO A C 1
ATOM 713 O O . PRO A 1 94 ? 1.903 -14.243 9.132 1.00 86.75 94 PRO A O 1
ATOM 716 N N . ARG A 1 95 ? 1.680 -14.213 6.895 1.00 83.19 95 ARG A N 1
ATOM 717 C CA . ARG A 1 95 ? 0.249 -14.557 6.924 1.00 83.19 95 ARG A CA 1
ATOM 718 C C . ARG A 1 95 ? 0.072 -16.015 7.354 1.00 83.19 95 ARG A C 1
ATOM 720 O O . ARG A 1 95 ? 0.851 -16.874 6.961 1.00 83.19 95 ARG A O 1
ATOM 727 N N . GLU A 1 96 ? -0.994 -16.281 8.099 1.00 78.12 96 GLU A N 1
ATOM 728 C CA . GLU A 1 96 ? -1.382 -17.622 8.546 1.00 78.12 96 GLU A CA 1
ATOM 729 C C . GLU A 1 96 ? -2.905 -17.801 8.404 1.00 78.12 96 GLU A C 1
ATOM 731 O O . GLU A 1 96 ? -3.654 -16.816 8.377 1.00 78.12 96 GLU A O 1
ATOM 736 N N . GLY A 1 97 ? -3.362 -19.054 8.312 1.00 80.00 97 GLY A N 1
ATOM 737 C CA . GLY A 1 97 ? -4.786 -19.410 8.266 1.00 80.00 97 GLY A CA 1
ATOM 738 C C . GLY A 1 97 ? -5.539 -18.786 7.086 1.00 80.00 97 GLY A C 1
ATOM 739 O O . GLY A 1 97 ? -5.039 -18.762 5.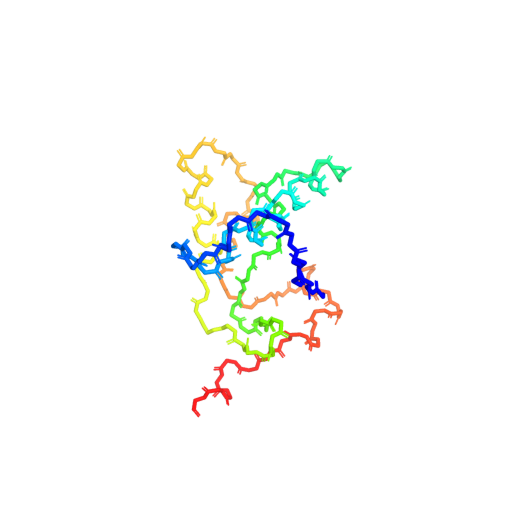964 1.00 80.00 97 GLY A O 1
ATOM 740 N N . ASP A 1 98 ? -6.725 -18.232 7.350 1.00 74.56 98 ASP A N 1
ATOM 741 C CA . ASP A 1 98 ? -7.628 -17.651 6.338 1.00 74.56 98 ASP A CA 1
ATOM 742 C C . ASP A 1 98 ? -7.033 -16.458 5.566 1.00 74.56 98 ASP A C 1
ATOM 744 O O . ASP A 1 98 ? -7.557 -16.042 4.531 1.00 74.56 98 ASP A O 1
ATOM 748 N N . LEU A 1 99 ? -5.936 -15.882 6.065 1.00 74.75 99 LEU A N 1
ATOM 749 C CA . LEU A 1 99 ? -5.218 -14.787 5.414 1.00 74.75 99 LEU A CA 1
ATOM 750 C C . LEU A 1 99 ? -4.134 -15.283 4.447 1.00 74.75 99 LEU A C 1
ATOM 752 O O . LEU A 1 99 ? -3.595 -14.470 3.699 1.00 74.75 99 LEU A O 1
ATOM 756 N N . LEU A 1 100 ? -3.824 -16.584 4.436 1.00 77.19 100 LEU A N 1
ATOM 757 C CA . LEU A 1 100 ? -2.893 -17.216 3.502 1.00 77.19 100 LEU A CA 1
ATOM 758 C C . LEU A 1 100 ? -3.623 -18.260 2.633 1.00 77.19 100 LEU A C 1
ATOM 760 O O . LEU A 1 100 ? -3.490 -19.463 2.855 1.00 77.19 100 LEU A O 1
ATOM 764 N N . PRO A 1 101 ? -4.410 -17.828 1.634 1.00 76.62 101 PRO A N 1
ATOM 765 C CA . PRO A 1 101 ? -5.009 -18.748 0.675 1.00 76.62 101 PRO A CA 1
ATOM 766 C C . PRO A 1 101 ? -3.931 -19.460 -0.158 1.00 76.62 101 PRO A C 1
ATOM 768 O O . PRO A 1 101 ? -2.860 -18.907 -0.407 1.00 76.62 101 PRO A O 1
ATOM 771 N N . GLU A 1 102 ? -4.241 -20.664 -0.653 1.00 76.81 102 GLU A N 1
ATOM 772 C CA . GLU A 1 102 ? -3.288 -21.546 -1.357 1.00 76.81 102 GLU A CA 1
ATOM 773 C C . GLU A 1 102 ? -2.525 -20.853 -2.499 1.00 76.81 102 GLU A C 1
ATOM 775 O O . GLU A 1 102 ? -1.329 -21.072 -2.679 1.00 76.81 102 GLU A O 1
ATOM 780 N N . HIS A 1 103 ? -3.185 -19.957 -3.239 1.00 75.19 103 HIS A N 1
ATOM 781 C CA . HIS A 1 103 ? -2.570 -19.238 -4.358 1.00 75.19 103 HIS A CA 1
ATOM 782 C C . HIS A 1 103 ? -1.508 -18.204 -3.939 1.00 75.19 103 HIS A C 1
ATOM 784 O O . HIS A 1 103 ? 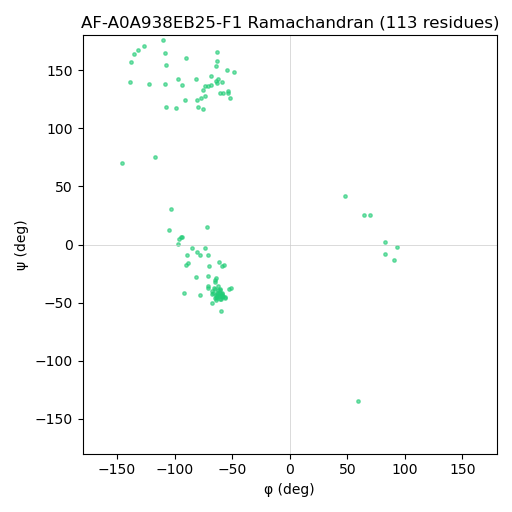-0.701 -17.806 -4.776 1.00 75.19 103 HIS A O 1
ATOM 790 N N . LEU A 1 104 ? -1.485 -17.774 -2.671 1.00 72.12 104 LEU A N 1
ATOM 791 C CA . LEU A 1 104 ? -0.445 -16.891 -2.129 1.00 72.12 104 LEU A CA 1
ATOM 792 C C . LEU A 1 104 ? 0.732 -17.665 -1.533 1.00 72.12 104 LEU A C 1
ATOM 794 O O . LEU A 1 104 ? 1.809 -17.097 -1.389 1.00 72.12 104 LEU A O 1
ATOM 798 N N . VAL A 1 105 ? 0.574 -18.960 -1.238 1.00 75.81 105 VAL A N 1
ATOM 799 C CA . VAL A 1 105 ? 1.664 -19.801 -0.708 1.00 75.81 105 VAL A CA 1
ATOM 800 C C . VAL A 1 105 ? 2.828 -19.870 -1.701 1.00 75.81 105 VAL A C 1
ATOM 802 O O . VAL A 1 105 ? 3.985 -19.795 -1.303 1.00 75.81 105 VAL A O 1
ATOM 805 N N . ALA A 1 106 ? 2.528 -19.928 -3.002 1.00 70.44 106 ALA A N 1
ATOM 806 C CA . ALA A 1 106 ? 3.531 -19.911 -4.070 1.00 70.44 106 ALA A CA 1
ATOM 807 C C . ALA A 1 106 ? 4.229 -18.546 -4.258 1.00 70.44 106 ALA A C 1
ATOM 809 O O . ALA A 1 106 ? 5.186 -18.455 -5.022 1.00 70.44 106 ALA A O 1
ATOM 810 N N . GLN A 1 107 ? 3.743 -17.491 -3.596 1.00 70.88 107 GLN A N 1
ATOM 811 C CA . GLN A 1 107 ? 4.287 -16.128 -3.639 1.00 70.88 107 GLN A CA 1
ATOM 812 C C . GLN A 1 107 ? 5.051 -15.766 -2.355 1.00 70.88 107 GLN A C 1
ATOM 814 O O . GLN A 1 107 ? 5.350 -14.595 -2.114 1.00 70.88 107 GLN A O 1
ATOM 819 N N . LEU A 1 108 ? 5.343 -16.760 -1.514 1.00 78.62 108 LEU A N 1
ATOM 820 C CA . LEU A 1 108 ? 6.212 -16.601 -0.358 1.00 78.62 108 LEU A CA 1
ATOM 821 C C . LEU A 1 108 ? 7.651 -16.926 -0.761 1.00 78.62 108 LEU A C 1
ATOM 823 O O . LEU A 1 108 ? 7.933 -18.008 -1.271 1.00 78.62 108 LEU A O 1
ATOM 827 N N . GLY A 1 109 ? 8.555 -15.983 -0.520 1.00 77.25 109 GLY A N 1
ATOM 828 C CA . GLY A 1 109 ? 9.997 -16.180 -0.645 1.00 77.25 109 GLY A CA 1
ATOM 829 C C . GLY A 1 109 ? 10.647 -16.226 0.733 1.00 77.25 109 GLY A C 1
ATOM 830 O O . GLY A 1 109 ? 10.115 -15.651 1.684 1.00 77.25 109 GLY A O 1
ATOM 831 N N . ASP A 1 110 ? 11.801 -16.884 0.857 1.00 74.94 110 ASP A N 1
ATOM 832 C CA . ASP A 1 110 ? 12.583 -16.827 2.093 1.00 74.94 110 ASP A CA 1
ATOM 833 C C . ASP A 1 110 ? 13.303 -15.466 2.178 1.00 74.94 110 ASP A C 1
ATOM 835 O O . ASP A 1 110 ? 14.181 -15.176 1.358 1.00 74.94 110 ASP A O 1
ATOM 839 N N . PRO A 1 111 ? 12.991 -14.613 3.176 1.00 65.75 111 PRO A N 1
ATOM 840 C CA . PRO A 1 111 ? 13.680 -13.339 3.364 1.00 65.75 111 PRO A CA 1
ATOM 841 C C . PRO A 1 111 ? 15.194 -13.487 3.583 1.00 65.75 111 PRO A C 1
ATOM 843 O O . PRO A 1 111 ? 15.919 -12.505 3.442 1.00 65.75 111 PRO A O 1
ATOM 846 N N . LYS A 1 112 ? 15.673 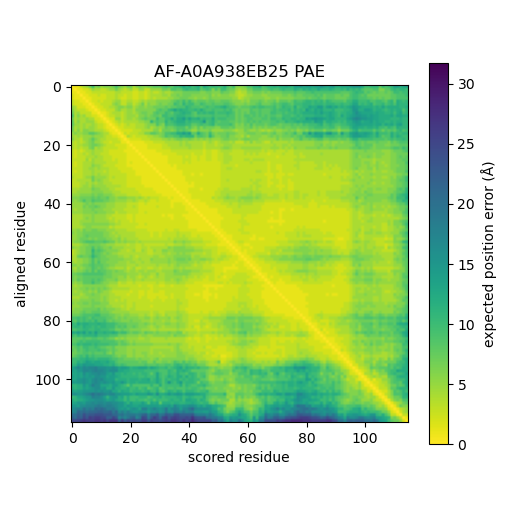-14.680 3.963 1.00 64.50 112 LYS A N 1
ATOM 847 C CA . LYS A 1 112 ? 17.085 -14.965 4.247 1.00 64.50 112 LYS A CA 1
ATOM 848 C C . LYS A 1 112 ? 17.893 -15.389 3.020 1.00 64.50 112 LYS A C 1
ATOM 850 O O . LYS A 1 112 ? 19.117 -15.337 3.090 1.00 64.50 112 LYS A O 1
ATOM 855 N N . GLU A 1 113 ? 17.251 -15.780 1.919 1.00 60.91 113 GLU A N 1
ATOM 856 C CA . GLU A 1 113 ? 17.943 -16.243 0.703 1.00 60.91 113 GLU A CA 1
ATOM 857 C C . GLU A 1 113 ? 18.518 -15.101 -0.155 1.00 60.91 113 GLU A C 1
ATOM 859 O O . GLU A 1 113 ? 19.291 -15.347 -1.077 1.00 60.91 113 GLU A O 1
ATOM 864 N N . HIS A 1 114 ? 18.198 -13.843 0.164 1.00 55.97 114 HIS A N 1
ATOM 865 C CA . HIS A 1 114 ? 18.648 -12.657 -0.576 1.00 55.97 114 HIS A CA 1
ATOM 866 C C . HIS A 1 114 ? 19.789 -11.869 0.105 1.00 55.97 114 HIS A C 1
ATOM 868 O O . HIS A 1 114 ? 19.874 -10.650 -0.065 1.00 55.97 114 HIS A O 1
ATOM 874 N N . HIS A 1 115 ? 20.665 -12.545 0.857 1.00 43.78 115 HIS A N 1
ATOM 875 C CA . HIS A 1 115 ? 21.876 -11.953 1.450 1.00 43.78 115 HIS A CA 1
ATOM 876 C C . HIS A 1 115 ? 23.140 -12.186 0.619 1.00 43.78 115 HIS A C 1
ATOM 878 O O . HIS A 1 115 ? 23.361 -13.334 0.176 1.00 43.78 115 HIS A O 1
#

Solvent-accessible surface area (backbone atoms only — not comparable to full-atom values): 7155 Å² total; per-residue (Å²): 140,88,84,89,81,90,64,102,59,84,85,84,75,88,54,95,62,71,65,48,60,64,52,51,50,52,50,52,52,48,52,48,52,52,19,60,75,71,72,43,57,61,66,58,51,46,58,74,70,38,55,24,29,22,37,40,45,100,86,64,53,38,32,71,80,47,58,48,34,64,50,52,52,53,51,3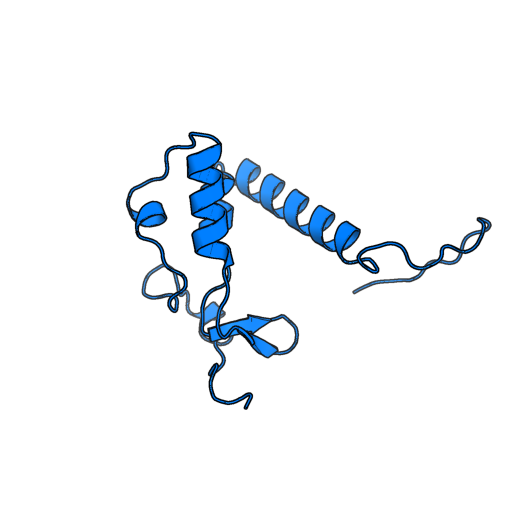2,59,75,73,69,51,88,65,60,70,74,67,67,71,56,63,36,59,61,72,60,68,95,71,44,50,76,84,52,60,81,44,53,34,66,51,76,77,79,117

Secondary structure (DSSP, 8-state):
-------SSPPP---TTTTHHHHHHHHHHHHHHHHHHHT--HHHHHHHT---TTBBPTTSPBPSS--HHHHHHHHHHHTT----HHHHS--SSPP-GGGS-HHHHTTB--TTTT-

Sequence (115 aa):
DGYVVFTNRVPTTAMRGFGVTSVSFSTETHMTRVANELGIDQVEFRLKNANRIGDTSPNGIAYTDPSTVPVVQAIADAIGQELPAGYRTMTRHPREGDLLPEHLVAQLGDPKEHH

Radius of gyration: 17.37 Å; Cα contacts (8 Å, |Δi|>4): 97; chains: 1; bounding box: 41×41×48 Å

Mean predicted aligned error: 5.93 Å

pLDDT: mean 87.89, std 8.93, range [43.78, 96.44]